Protein AF-A0A5K1HT22-F1 (afdb_monomer)

Structure (mmCIF, N/CA/C/O backbone):
data_AF-A0A5K1HT22-F1
#
_entry.id   AF-A0A5K1HT22-F1
#
loop_
_atom_site.group_PDB
_atom_site.id
_atom_site.type_symbol
_atom_site.label_atom_id
_atom_site.label_alt_id
_atom_site.label_comp_id
_atom_site.label_asym_id
_atom_site.label_entity_id
_atom_site.label_seq_id
_atom_site.pdbx_PDB_ins_code
_atom_site.Cartn_x
_atom_site.Cartn_y
_atom_site.Cartn_z
_atom_site.occupancy
_atom_site.B_iso_or_equiv
_atom_site.auth_seq_id
_atom_site.auth_comp_id
_atom_site.auth_asym_id
_atom_site.auth_atom_id
_atom_site.pdbx_PDB_model_num
ATOM 1 N N . LEU A 1 1 ? 5.987 2.638 -15.212 1.00 57.06 1 LEU A N 1
ATOM 2 C CA . LEU A 1 1 ? 7.464 2.624 -15.333 1.00 57.06 1 LEU A CA 1
ATOM 3 C C . LEU A 1 1 ? 8.056 3.735 -14.466 1.00 57.06 1 LEU A C 1
ATOM 5 O O . LEU A 1 1 ? 7.766 4.899 -14.699 1.00 57.06 1 LEU A O 1
ATOM 9 N N . GLY A 1 2 ? 8.790 3.378 -13.408 1.00 57.75 2 GLY A N 1
ATOM 10 C CA . GLY A 1 2 ? 9.317 4.291 -12.380 1.00 57.75 2 GLY A CA 1
ATOM 11 C C . GLY A 1 2 ? 10.634 4.981 -12.750 1.00 57.75 2 GLY A C 1
ATOM 12 O O . GLY A 1 2 ? 11.508 5.097 -11.905 1.00 57.75 2 GLY A O 1
ATOM 13 N N . THR A 1 3 ? 10.809 5.423 -13.994 1.00 64.06 3 THR A N 1
ATOM 14 C CA . THR A 1 3 ? 12.099 5.936 -14.501 1.00 64.06 3 THR A CA 1
ATOM 15 C C . THR A 1 3 ? 12.520 7.290 -13.920 1.00 64.06 3 THR A C 1
ATOM 17 O O . THR A 1 3 ? 13.688 7.644 -14.012 1.00 64.06 3 THR A O 1
ATOM 20 N N . ARG A 1 4 ? 11.603 8.032 -13.281 1.00 70.12 4 ARG A N 1
ATOM 21 C CA . ARG A 1 4 ? 11.872 9.351 -12.670 1.00 70.12 4 ARG A CA 1
ATOM 22 C C . ARG A 1 4 ? 12.610 9.303 -11.323 1.00 70.12 4 ARG A C 1
ATOM 24 O O . ARG A 1 4 ? 13.031 10.344 -10.847 1.00 70.12 4 ARG A O 1
ATOM 31 N N . PHE A 1 5 ? 12.749 8.124 -10.721 1.00 58.78 5 PHE A N 1
ATOM 32 C CA . PHE A 1 5 ? 13.360 7.932 -9.396 1.00 58.78 5 PHE A CA 1
ATOM 33 C C . PHE A 1 5 ? 14.478 6.882 -9.428 1.00 58.78 5 PHE A C 1
ATOM 35 O O . PHE A 1 5 ? 14.775 6.232 -8.427 1.00 58.78 5 PHE A O 1
ATOM 42 N N . LEU A 1 6 ? 15.105 6.688 -10.590 1.00 55.38 6 LEU A N 1
ATOM 43 C CA . LEU A 1 6 ? 16.322 5.890 -10.653 1.00 55.38 6 LEU A CA 1
ATOM 44 C C . LEU A 1 6 ? 17.462 6.635 -9.935 1.00 55.38 6 LEU A C 1
ATOM 46 O O . LEU A 1 6 ? 17.578 7.849 -10.103 1.00 55.38 6 LEU A O 1
ATOM 50 N N . PRO A 1 7 ? 18.296 5.928 -9.145 1.00 64.75 7 PRO A N 1
ATOM 51 C CA . PRO A 1 7 ? 18.395 4.465 -9.056 1.00 64.75 7 PRO A CA 1
ATOM 52 C C . PRO A 1 7 ? 17.454 3.783 -8.040 1.00 64.75 7 PRO A C 1
ATOM 54 O O . PRO A 1 7 ? 17.342 2.559 -8.075 1.00 64.75 7 PRO A O 1
ATOM 57 N N . ALA A 1 8 ? 16.761 4.525 -7.171 1.00 59.03 8 ALA A N 1
ATOM 58 C CA . ALA A 1 8 ? 15.963 3.969 -6.068 1.00 59.03 8 ALA A CA 1
ATOM 59 C C . ALA A 1 8 ? 14.836 3.021 -6.528 1.00 59.03 8 ALA A C 1
ATOM 61 O O . ALA A 1 8 ? 14.561 2.010 -5.889 1.00 59.03 8 ALA A O 1
ATOM 62 N N . THR A 1 9 ? 14.235 3.279 -7.689 1.00 57.41 9 THR A N 1
ATOM 63 C CA . THR A 1 9 ? 13.146 2.456 -8.249 1.00 57.41 9 THR A CA 1
ATOM 64 C C . THR A 1 9 ? 13.598 1.223 -9.031 1.00 57.41 9 THR A C 1
ATOM 66 O O . 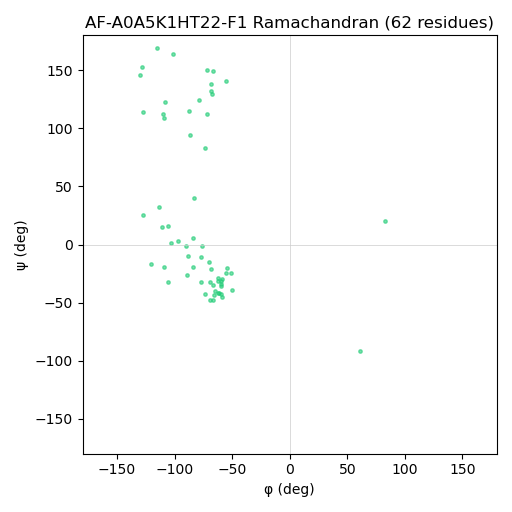THR A 1 9 ? 12.772 0.551 -9.651 1.00 57.41 9 THR A O 1
ATOM 69 N N . LYS A 1 10 ? 14.906 0.925 -9.047 1.00 61.84 10 LYS A N 1
ATOM 70 C CA . LYS A 1 10 ? 15.458 -0.263 -9.716 1.00 61.84 10 LYS A CA 1
ATOM 71 C C . LYS A 1 10 ? 15.229 -1.545 -8.908 1.00 61.84 10 LYS A C 1
ATOM 73 O O . LYS A 1 10 ? 15.086 -2.603 -9.510 1.00 61.84 10 LYS A O 1
ATOM 78 N N . ALA A 1 11 ? 15.213 -1.447 -7.579 1.00 61.72 11 ALA A N 1
ATOM 79 C CA . ALA A 1 11 ? 15.081 -2.587 -6.669 1.00 61.72 11 ALA A CA 1
ATOM 80 C C . ALA A 1 11 ? 13.689 -2.685 -6.022 1.00 61.72 11 ALA A C 1
ATOM 82 O O . ALA A 1 11 ? 13.204 -3.792 -5.813 1.00 61.72 11 ALA A O 1
ATOM 83 N N . SER A 1 12 ? 13.026 -1.546 -5.781 1.00 64.94 12 SER A N 1
ATOM 84 C CA . SER A 1 12 ? 11.708 -1.496 -5.135 1.00 64.94 12 SER A CA 1
ATOM 85 C C . SER A 1 12 ? 10.713 -0.642 -5.930 1.00 64.94 12 SER A C 1
ATOM 87 O O . SER A 1 12 ? 11.110 0.359 -6.540 1.00 64.94 12 SER A O 1
ATOM 89 N N . PRO A 1 13 ? 9.409 -0.993 -5.945 1.00 78.75 13 PRO A N 1
ATOM 90 C CA . PRO A 1 13 ? 8.373 -0.133 -6.511 1.00 78.75 13 PRO A CA 1
ATOM 91 C C . PRO A 1 13 ? 8.396 1.253 -5.854 1.00 78.75 13 PRO A C 1
ATOM 93 O O . PRO A 1 13 ? 8.565 1.362 -4.643 1.00 78.75 13 PRO A O 1
ATOM 96 N N . LYS A 1 14 ? 8.180 2.320 -6.633 1.00 78.00 14 LYS A N 1
ATOM 97 C CA . LYS A 1 14 ? 8.157 3.699 -6.103 1.00 78.00 14 LYS A CA 1
ATOM 98 C C . LYS A 1 14 ? 7.086 3.894 -5.023 1.00 78.00 14 LYS A C 1
ATOM 100 O O . LYS A 1 14 ? 7.245 4.726 -4.144 1.00 78.00 14 LYS A O 1
ATOM 105 N N . GLU A 1 15 ? 6.002 3.128 -5.120 1.00 82.38 15 GLU A N 1
ATOM 106 C CA . GLU A 1 15 ? 4.870 3.143 -4.196 1.00 82.38 15 GLU A CA 1
ATOM 107 C C . GLU A 1 15 ? 5.246 2.596 -2.805 1.00 82.38 15 GLU A C 1
ATOM 109 O O . GLU A 1 15 ? 4.600 2.933 -1.820 1.00 82.38 15 GLU A O 1
ATOM 114 N N . MET A 1 16 ? 6.327 1.812 -2.728 1.00 85.00 16 MET A N 1
ATOM 115 C CA . MET A 1 16 ? 6.880 1.235 -1.499 1.00 85.00 16 MET A CA 1
ATOM 116 C C . MET A 1 16 ? 8.046 2.046 -0.924 1.00 85.00 16 MET A C 1
ATOM 118 O O . MET A 1 16 ? 8.665 1.622 0.048 1.00 85.00 16 MET A O 1
ATOM 122 N N . LEU A 1 17 ? 8.395 3.191 -1.521 1.00 85.75 17 LEU A N 1
ATOM 123 C CA . LEU A 1 17 ? 9.435 4.046 -0.954 1.00 85.75 17 LEU A CA 1
ATOM 124 C C . LEU A 1 17 ? 8.933 4.631 0.377 1.00 85.75 17 LEU A C 1
ATOM 126 O O . LEU A 1 17 ? 7.818 5.165 0.405 1.00 85.75 17 LEU A O 1
ATOM 130 N N . PRO A 1 18 ? 9.720 4.529 1.465 1.00 85.69 18 PRO A N 1
ATOM 131 C CA . PRO A 1 18 ? 9.322 5.061 2.757 1.00 85.69 18 PRO A CA 1
ATOM 132 C C . PRO A 1 18 ? 9.295 6.587 2.703 1.00 85.69 18 PRO A C 1
ATOM 134 O O . PRO A 1 18 ? 10.242 7.224 2.233 1.00 85.69 18 PRO A O 1
ATOM 137 N N . ILE A 1 19 ? 8.211 7.168 3.204 1.00 86.56 19 ILE A N 1
ATOM 138 C CA . ILE A 1 19 ? 8.127 8.587 3.528 1.00 86.56 19 ILE A CA 1
ATOM 139 C C . ILE A 1 19 ? 8.090 8.655 5.048 1.00 86.56 19 ILE A C 1
ATOM 141 O O . ILE A 1 19 ? 7.106 8.259 5.659 1.00 86.56 19 ILE A O 1
ATOM 145 N N . VAL A 1 20 ? 9.187 9.124 5.644 1.00 88.69 20 VAL A N 1
ATOM 146 C CA . VAL A 1 20 ? 9.417 9.081 7.096 1.00 88.69 20 VAL A CA 1
ATOM 147 C C . VAL A 1 20 ? 9.435 7.635 7.615 1.00 88.69 20 VAL A C 1
ATOM 149 O O . VAL A 1 20 ? 10.495 7.015 7.588 1.00 88.69 20 VAL A O 1
ATOM 152 N N . ASP A 1 21 ? 8.296 7.099 8.048 1.00 86.12 21 ASP A N 1
ATOM 153 C CA . ASP A 1 21 ? 8.150 5.829 8.766 1.00 86.12 21 ASP A CA 1
ATOM 154 C C . ASP A 1 21 ? 7.248 4.801 8.062 1.00 86.12 21 ASP A C 1
ATOM 156 O O . ASP A 1 21 ? 7.342 3.612 8.365 1.00 86.12 21 ASP A O 1
ATOM 160 N N . LYS A 1 22 ? 6.425 5.212 7.087 1.00 88.12 22 LYS A N 1
ATOM 161 C CA . LYS A 1 22 ? 5.530 4.312 6.339 1.00 88.12 22 LYS A CA 1
ATOM 162 C C . LYS A 1 22 ? 5.677 4.461 4.820 1.00 88.12 22 LYS A C 1
ATOM 164 O O . LYS A 1 22 ? 6.100 5.514 4.329 1.00 88.12 22 LYS A O 1
ATOM 169 N N . PRO A 1 23 ? 5.385 3.409 4.034 1.00 90.38 23 PRO A N 1
ATOM 170 C CA . PRO A 1 23 ? 5.495 3.489 2.583 1.00 90.38 23 PRO A CA 1
ATOM 171 C C . PRO A 1 23 ? 4.461 4.458 2.007 1.00 90.38 23 PRO A C 1
ATOM 1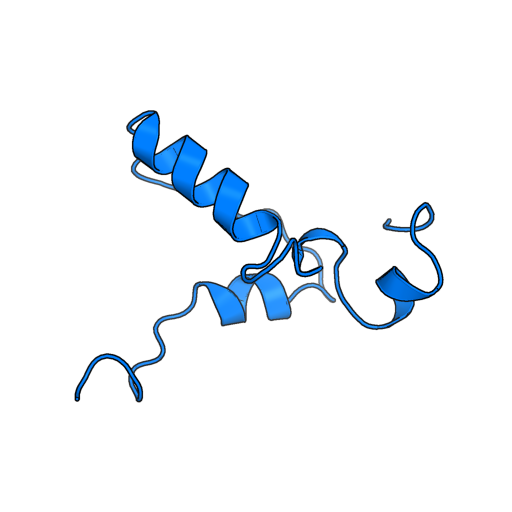73 O O . PRO A 1 23 ? 3.354 4.585 2.525 1.00 90.38 23 PRO A O 1
ATOM 176 N N . LEU A 1 24 ? 4.804 5.114 0.895 1.00 89.50 24 LEU A N 1
ATOM 177 C CA . LEU A 1 24 ? 3.940 6.100 0.234 1.00 89.50 24 LEU A CA 1
ATOM 178 C C . LEU A 1 24 ? 2.509 5.582 -0.010 1.00 89.50 24 LEU A C 1
ATOM 180 O O . LEU A 1 24 ? 1.547 6.329 0.152 1.00 89.50 24 LEU A O 1
ATOM 184 N N . ILE A 1 25 ? 2.364 4.310 -0.390 1.00 89.50 25 ILE A N 1
ATOM 185 C CA . ILE A 1 25 ? 1.060 3.687 -0.647 1.00 89.50 25 ILE A CA 1
ATOM 186 C C . ILE A 1 25 ? 0.154 3.637 0.595 1.00 89.50 25 ILE A C 1
ATOM 188 O O . ILE A 1 25 ? -1.062 3.709 0.445 1.00 89.50 25 ILE A O 1
ATOM 192 N N . GLN A 1 26 ? 0.725 3.580 1.803 1.00 90.12 26 GLN A N 1
ATOM 193 C CA . GLN A 1 26 ? -0.027 3.568 3.060 1.00 90.12 26 GLN A CA 1
ATOM 194 C C . GLN A 1 26 ? -0.829 4.861 3.239 1.00 90.12 26 GLN A C 1
ATOM 196 O O . GLN A 1 26 ? -1.999 4.801 3.593 1.00 90.12 26 GLN A O 1
ATOM 201 N N . TYR A 1 27 ? -0.239 6.016 2.916 1.00 92.44 27 TYR A N 1
ATOM 202 C CA . TYR A 1 27 ? -0.930 7.307 2.998 1.00 92.44 27 TYR A CA 1
ATOM 203 C C . TYR A 1 27 ? -2.143 7.374 2.066 1.00 92.44 27 TYR A C 1
ATOM 205 O O . TYR A 1 27 ? -3.198 7.852 2.462 1.00 92.44 27 TYR A O 1
ATOM 213 N N . ALA A 1 28 ? -2.009 6.862 0.838 1.00 90.12 28 ALA A N 1
ATOM 214 C CA . ALA A 1 28 ? -3.113 6.843 -0.122 1.00 90.12 28 ALA A CA 1
ATOM 215 C C . ALA A 1 28 ? -4.257 5.917 0.328 1.00 90.12 28 ALA A C 1
ATOM 217 O O . ALA A 1 28 ? -5.424 6.201 0.070 1.00 90.12 28 ALA A O 1
ATOM 218 N N . VAL A 1 29 ? -3.923 4.805 0.990 1.00 91.12 29 VAL A N 1
ATOM 219 C CA . VAL A 1 29 ? -4.909 3.885 1.570 1.00 91.12 29 VAL A CA 1
ATOM 220 C C . VAL A 1 29 ? -5.627 4.527 2.751 1.00 91.12 29 VAL A C 1
ATOM 222 O O . VAL A 1 29 ? -6.851 4.496 2.790 1.00 91.12 29 VAL A O 1
ATOM 225 N N . GLU A 1 30 ? -4.894 5.139 3.680 1.00 91.88 30 GLU A N 1
ATOM 226 C CA . GLU A 1 30 ? -5.476 5.841 4.829 1.00 91.88 30 GLU A CA 1
ATOM 227 C C . GLU A 1 30 ? -6.412 6.969 4.383 1.00 91.88 30 GLU A C 1
ATOM 229 O O . GLU A 1 30 ? -7.539 7.037 4.860 1.00 91.88 30 GLU A O 1
ATOM 234 N N . GLU A 1 31 ? -6.004 7.779 3.402 1.00 93.69 31 GLU A N 1
ATOM 235 C CA . GLU A 1 31 ? -6.841 8.842 2.833 1.00 93.69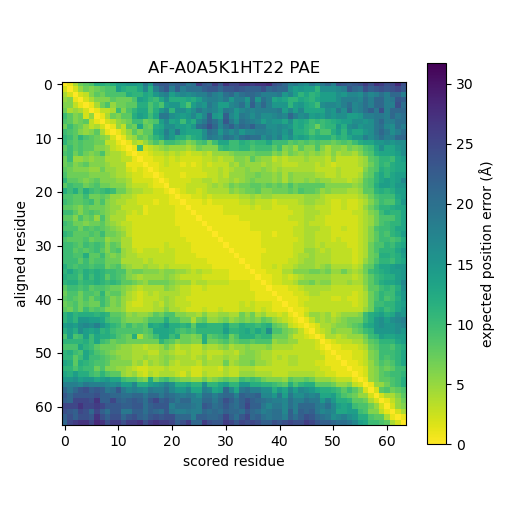 31 GLU A CA 1
ATOM 236 C C . GLU A 1 31 ? -8.137 8.285 2.219 1.00 93.69 31 GLU A C 1
ATOM 238 O O . GLU A 1 31 ? -9.220 8.833 2.426 1.00 93.69 31 GLU A O 1
ATOM 243 N N . ALA A 1 32 ? -8.057 7.165 1.492 1.00 92.12 32 ALA A N 1
ATOM 244 C CA . ALA A 1 32 ? -9.238 6.516 0.927 1.00 92.12 32 ALA A CA 1
ATOM 245 C C . ALA A 1 32 ? -10.179 5.980 2.020 1.00 92.12 32 ALA A C 1
ATOM 247 O O . ALA A 1 32 ? -11.397 6.123 1.910 1.00 92.12 32 ALA A O 1
ATOM 248 N N . VAL A 1 33 ? -9.627 5.399 3.088 1.00 91.81 33 VAL A N 1
ATOM 249 C CA . VAL A 1 33 ? -10.403 4.912 4.237 1.00 91.81 33 VAL A CA 1
ATOM 250 C C . VAL A 1 33 ? -11.070 6.075 4.977 1.00 91.81 33 VAL A C 1
ATOM 252 O O . VAL A 1 33 ? -12.259 5.996 5.284 1.00 91.81 33 VAL A O 1
ATOM 255 N N . GLU A 1 34 ? -10.356 7.179 5.206 1.00 94.25 34 GLU A N 1
ATOM 256 C CA . GLU A 1 34 ? -10.905 8.404 5.804 1.00 94.25 34 GLU A CA 1
ATOM 257 C C . GLU A 1 34 ? -12.016 9.026 4.943 1.00 94.25 34 GLU A C 1
ATOM 259 O O . GLU A 1 34 ? -12.977 9.585 5.472 1.00 94.25 34 GLU A O 1
ATOM 264 N N . ALA A 1 35 ? -11.938 8.867 3.619 1.00 95.12 35 ALA A N 1
ATOM 265 C CA . ALA A 1 35 ? -12.990 9.255 2.683 1.00 95.12 35 ALA A CA 1
ATOM 266 C C . ALA A 1 35 ? -14.196 8.288 2.653 1.00 95.12 35 ALA A C 1
ATOM 268 O O . ALA A 1 35 ? -15.158 8.534 1.923 1.00 95.12 35 ALA A O 1
ATOM 269 N N . GLY A 1 36 ? -14.174 7.204 3.437 1.00 93.75 36 GLY A N 1
ATOM 270 C CA . GLY A 1 36 ? -15.259 6.226 3.530 1.00 93.75 36 GLY A CA 1
ATOM 271 C C . GLY A 1 36 ? -15.252 5.157 2.434 1.00 93.75 36 GLY A C 1
ATOM 272 O O . GLY A 1 36 ? -16.291 4.549 2.178 1.00 93.75 36 GLY A O 1
ATOM 273 N N . ILE A 1 37 ? -14.115 4.926 1.772 1.00 94.12 37 ILE A N 1
ATOM 274 C CA . ILE A 1 37 ? -13.962 3.839 0.798 1.00 94.12 37 ILE A CA 1
ATOM 275 C C . ILE A 1 37 ? -13.750 2.512 1.537 1.00 94.12 37 ILE A C 1
ATOM 277 O O . ILE A 1 37 ? -12.819 2.369 2.324 1.00 94.12 37 ILE A O 1
ATOM 281 N N . ASP A 1 38 ? -14.601 1.527 1.253 1.00 90.19 38 ASP A N 1
ATOM 282 C CA . ASP A 1 38 ? -14.560 0.188 1.858 1.00 90.19 38 ASP A CA 1
ATOM 283 C C . ASP A 1 38 ? -13.677 -0.804 1.082 1.00 90.19 38 ASP A C 1
ATOM 285 O O . ASP A 1 38 ? -13.144 -1.760 1.646 1.00 90.19 38 ASP A O 1
ATOM 2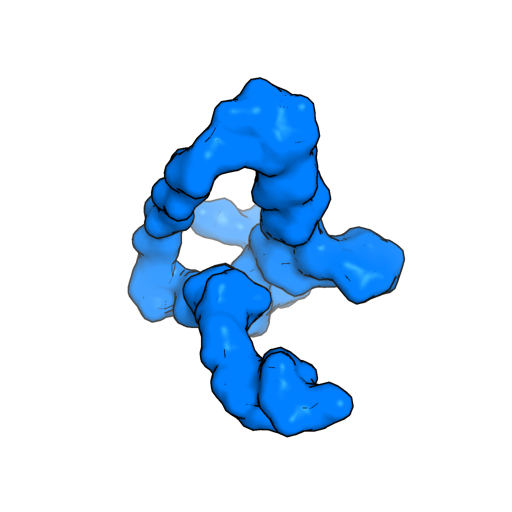89 N N . THR A 1 39 ? -13.517 -0.570 -0.220 1.00 88.62 39 THR A N 1
ATOM 290 C CA . THR A 1 39 ? -12.913 -1.510 -1.159 1.00 88.62 39 THR A CA 1
ATOM 291 C C . THR A 1 39 ? -11.793 -0.832 -1.930 1.00 88.62 39 THR A C 1
ATOM 293 O O . THR A 1 39 ? -12.023 0.054 -2.754 1.00 88.62 39 THR A O 1
ATOM 296 N N . ILE A 1 40 ? -10.564 -1.295 -1.710 1.00 87.31 40 ILE A N 1
ATOM 297 C CA . ILE A 1 40 ? -9.371 -0.778 -2.381 1.00 87.31 40 ILE A CA 1
ATOM 298 C C . ILE A 1 40 ? -8.877 -1.820 -3.382 1.00 87.31 40 ILE A C 1
ATOM 300 O O . ILE A 1 40 ? -8.585 -2.959 -3.026 1.00 87.31 40 ILE A O 1
ATOM 304 N N . ILE A 1 41 ? -8.778 -1.425 -4.653 1.00 89.19 41 ILE A N 1
ATOM 305 C CA . ILE A 1 41 ? -8.357 -2.310 -5.744 1.00 89.19 41 ILE A CA 1
ATOM 306 C C . ILE A 1 41 ? -6.976 -1.880 -6.235 1.00 89.19 41 ILE A C 1
ATOM 308 O O . ILE A 1 41 ? -6.816 -0.831 -6.861 1.00 89.19 41 ILE A O 1
ATOM 312 N N . PHE A 1 42 ? -5.968 -2.720 -6.003 1.00 86.31 42 PHE A N 1
ATOM 313 C CA . PHE A 1 42 ? -4.612 -2.473 -6.483 1.00 86.31 42 PHE A CA 1
ATOM 314 C C . PHE A 1 42 ? -4.414 -3.016 -7.901 1.00 86.31 42 PHE A C 1
ATOM 316 O O . PHE A 1 42 ? -4.394 -4.225 -8.127 1.00 86.31 42 PHE A O 1
ATOM 323 N N . ILE A 1 43 ? -4.180 -2.122 -8.866 1.00 85.81 43 ILE A N 1
ATOM 324 C CA . ILE A 1 43 ? -3.748 -2.510 -10.216 1.00 85.81 43 ILE A CA 1
ATOM 325 C C . ILE A 1 43 ? -2.219 -2.636 -10.221 1.00 85.81 43 ILE A C 1
ATOM 327 O O . ILE A 1 43 ? -1.486 -1.655 -10.388 1.00 85.81 43 ILE A O 1
ATOM 331 N N . THR A 1 44 ? -1.721 -3.854 -10.008 1.00 78.81 44 THR A N 1
ATOM 332 C CA . THR A 1 44 ? -0.285 -4.159 -9.946 1.00 78.81 44 THR A CA 1
ATOM 333 C C . THR A 1 44 ? 0.229 -4.784 -11.250 1.00 78.81 44 THR A C 1
ATOM 335 O O . THR A 1 44 ? -0.529 -5.206 -12.120 1.00 78.81 44 THR A O 1
ATOM 338 N N . GLY A 1 45 ? 1.5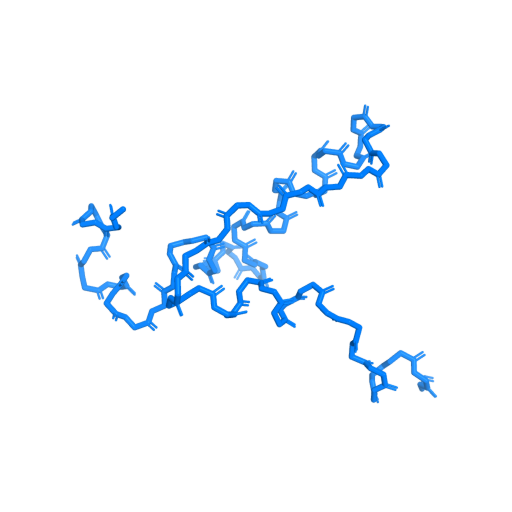54 -4.790 -11.432 1.00 77.44 45 GLY A N 1
ATOM 339 C CA . GLY A 1 45 ? 2.228 -5.485 -12.535 1.00 77.44 45 GLY A CA 1
ATOM 340 C C . GLY A 1 45 ? 3.107 -6.617 -12.001 1.00 77.44 45 GLY A C 1
ATOM 341 O O . GLY A 1 45 ? 3.387 -6.656 -10.807 1.00 77.44 45 GLY A O 1
ATOM 342 N N . ARG A 1 46 ? 3.610 -7.491 -12.885 1.00 72.75 46 ARG A N 1
ATOM 343 C CA . ARG A 1 46 ? 4.331 -8.740 -12.536 1.00 72.75 46 ARG A CA 1
ATOM 344 C C . ARG A 1 46 ? 5.491 -8.589 -11.528 1.00 72.75 46 ARG A C 1
ATOM 346 O O . ARG A 1 46 ? 5.835 -9.559 -10.871 1.00 72.75 46 ARG A O 1
ATOM 353 N N . SER A 1 47 ? 6.105 -7.410 -11.404 1.00 69.38 47 SER A N 1
ATOM 354 C CA . SER A 1 47 ? 7.236 -7.143 -10.498 1.00 69.38 47 SER A CA 1
ATOM 355 C C . SER A 1 47 ? 6.871 -6.326 -9.247 1.00 69.38 47 SER A C 1
ATOM 357 O O . SER A 1 47 ? 7.755 -5.737 -8.631 1.00 69.38 47 SER A O 1
ATOM 359 N N . LYS A 1 48 ? 5.582 -6.200 -8.907 1.00 71.50 48 LYS A N 1
ATOM 360 C CA . LYS A 1 48 ? 5.089 -5.354 -7.804 1.00 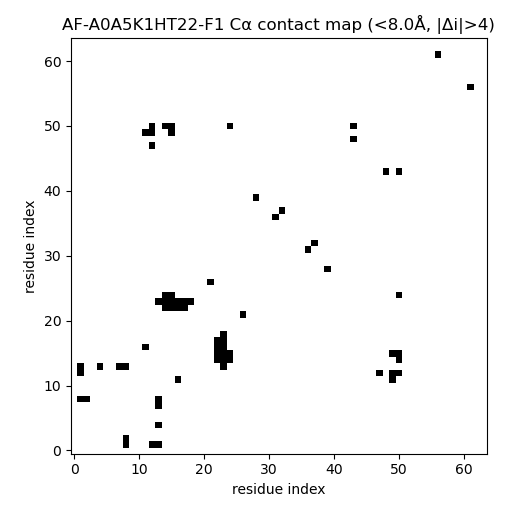71.50 48 LYS A CA 1
ATOM 361 C C . LYS A 1 48 ? 4.465 -6.157 -6.650 1.00 71.50 48 LYS A C 1
ATOM 363 O O . LYS A 1 48 ? 3.550 -5.661 -6.001 1.00 71.50 48 LYS A O 1
ATOM 368 N N . ASN A 1 49 ? 4.969 -7.364 -6.387 1.00 78.69 49 ASN A N 1
ATOM 369 C CA . ASN A 1 49 ? 4.467 -8.233 -5.311 1.00 78.69 49 ASN A CA 1
ATOM 370 C C . ASN A 1 49 ? 4.577 -7.574 -3.930 1.00 78.69 49 ASN A C 1
ATOM 372 O O . ASN A 1 49 ? 3.631 -7.638 -3.165 1.00 78.69 49 ASN A O 1
ATOM 376 N N . ALA A 1 50 ? 5.635 -6.788 -3.700 1.00 78.69 50 ALA A N 1
ATOM 377 C CA . ALA A 1 50 ? 5.852 -6.068 -2.444 1.00 78.69 50 ALA A CA 1
ATOM 378 C C . ALA A 1 50 ? 4.691 -5.147 -2.013 1.00 78.69 50 ALA A C 1
ATOM 380 O O . ALA A 1 50 ? 4.572 -4.844 -0.835 1.00 78.69 50 ALA A O 1
ATOM 381 N N . ILE A 1 51 ? 3.853 -4.677 -2.950 1.00 81.38 51 ILE A N 1
ATOM 382 C CA . ILE A 1 51 ? 2.656 -3.893 -2.600 1.00 81.38 51 ILE A CA 1
ATOM 383 C C . ILE A 1 51 ? 1.586 -4.805 -1.998 1.00 81.38 51 ILE A C 1
ATOM 385 O O . ILE A 1 51 ? 0.949 -4.427 -1.028 1.00 81.38 51 ILE A O 1
ATOM 389 N N . VAL A 1 52 ? 1.388 -5.989 -2.580 1.00 80.31 52 VAL A N 1
ATOM 390 C CA . VAL A 1 52 ? 0.418 -6.970 -2.083 1.00 80.31 52 VAL A CA 1
ATOM 391 C C . VAL A 1 52 ? 0.877 -7.487 -0.727 1.00 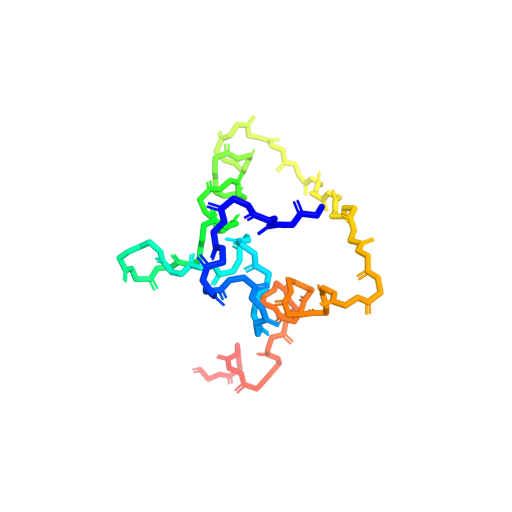80.31 52 VAL A C 1
ATOM 393 O O . VAL A 1 52 ? 0.101 -7.433 0.212 1.00 80.31 52 VAL A O 1
ATOM 396 N N . ASP A 1 53 ? 2.152 -7.862 -0.612 1.00 82.81 53 ASP A N 1
ATOM 397 C CA . ASP A 1 53 ? 2.734 -8.400 0.622 1.00 82.81 53 ASP A CA 1
ATOM 398 C C . ASP A 1 53 ? 2.634 -7.410 1.802 1.00 82.81 53 ASP A C 1
ATOM 400 O O . ASP A 1 53 ? 2.488 -7.827 2.943 1.00 82.81 53 ASP A O 1
ATOM 404 N N . HIS A 1 54 ? 2.682 -6.095 1.542 1.00 83.50 54 HIS A N 1
ATOM 405 C CA . HIS A 1 54 ? 2.546 -5.052 2.574 1.00 83.50 54 HIS A CA 1
ATOM 406 C C . HIS A 1 54 ? 1.135 -4.955 3.166 1.00 83.50 54 HIS A C 1
ATOM 408 O O . HIS A 1 54 ? 0.986 -4.604 4.332 1.00 83.50 54 HIS A O 1
ATOM 414 N N . PHE A 1 55 ? 0.105 -5.235 2.365 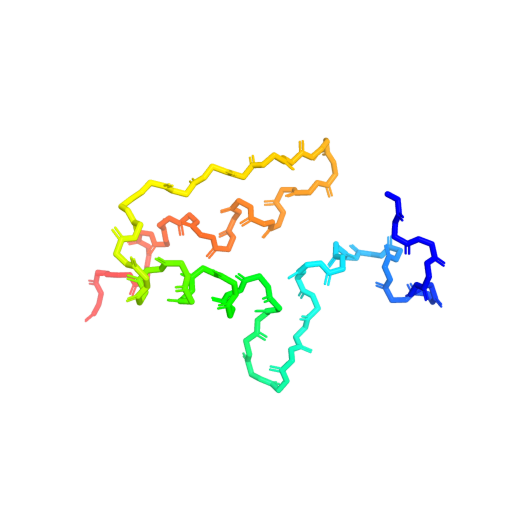1.00 81.38 55 PHE A N 1
ATOM 415 C CA . PHE A 1 55 ? -1.298 -5.208 2.798 1.00 81.38 55 PHE A CA 1
ATOM 416 C C . PHE A 1 55 ? -1.876 -6.607 3.029 1.00 81.38 55 PHE A C 1
ATOM 418 O O . PHE A 1 55 ? -3.063 -6.734 3.338 1.00 81.38 55 PHE A O 1
ATOM 425 N N . ASP A 1 56 ? -1.067 -7.650 2.850 1.00 79.06 56 ASP A N 1
ATOM 426 C CA . ASP A 1 56 ? -1.462 -9.002 3.195 1.00 79.06 56 ASP A CA 1
ATOM 427 C C . ASP A 1 56 ? -1.485 -9.153 4.718 1.00 79.06 56 ASP A C 1
ATOM 429 O O . ASP A 1 56 ? -0.753 -8.486 5.455 1.00 79.06 56 ASP A O 1
ATOM 433 N N . LYS A 1 57 ? -2.356 -10.030 5.206 1.00 64.56 57 LYS A N 1
ATOM 434 C CA . LYS A 1 57 ? -2.468 -10.277 6.639 1.00 64.56 57 LYS A CA 1
ATOM 435 C C . LYS A 1 57 ? -1.247 -11.053 7.103 1.00 64.56 57 LYS A C 1
ATOM 437 O O . LYS A 1 57 ? -1.095 -12.235 6.791 1.00 64.56 57 LYS A O 1
ATOM 442 N N . ALA A 1 58 ? -0.403 -10.413 7.903 1.00 53.72 58 ALA A N 1
ATOM 443 C CA . ALA A 1 58 ? 0.649 -11.101 8.630 1.00 53.72 58 ALA A CA 1
ATOM 444 C C . ALA A 1 58 ? 0.022 -11.893 9.786 1.00 53.72 58 ALA A C 1
ATOM 446 O O . ALA A 1 58 ? -0.005 -11.450 10.932 1.00 53.72 58 ALA A O 1
ATOM 447 N N . TYR A 1 59 ? -0.472 -13.093 9.477 1.00 46.91 59 TYR A N 1
ATOM 448 C CA . TYR A 1 59 ? -1.090 -14.012 10.442 1.00 46.91 59 TYR A CA 1
ATOM 449 C C . TYR A 1 59 ? -0.188 -14.321 11.659 1.00 46.91 59 TYR A C 1
ATOM 451 O O . TYR A 1 59 ? -0.680 -14.751 12.701 1.00 46.91 59 TYR A O 1
ATOM 459 N N . GLU A 1 60 ? 1.125 -14.104 11.519 1.00 49.72 60 GLU A N 1
ATOM 460 C CA . GLU A 1 60 ? 2.151 -14.282 12.556 1.00 49.72 60 GLU A CA 1
ATOM 461 C C . GLU A 1 60 ? 2.310 -13.072 13.498 1.00 49.72 60 GLU A C 1
ATOM 463 O O . GLU A 1 60 ? 2.845 -13.236 14.587 1.00 49.72 60 GLU A O 1
ATOM 468 N N . LEU A 1 61 ? 1.850 -11.876 13.112 1.00 51.91 61 LEU A N 1
ATOM 469 C CA . LEU A 1 61 ? 1.986 -10.630 13.885 1.00 51.91 61 LEU A CA 1
ATOM 470 C C . LEU A 1 61 ? 0.654 -10.134 14.477 1.00 51.91 61 LEU A C 1
ATOM 472 O O . LEU A 1 61 ? 0.674 -9.348 15.415 1.00 51.91 61 LEU A O 1
ATOM 476 N N . GLU A 1 62 ? -0.495 -10.583 13.959 1.00 50.38 62 GLU A N 1
ATOM 477 C CA . GLU A 1 62 ? -1.829 -10.183 14.451 1.00 50.38 62 GLU A CA 1
ATOM 478 C C . GLU A 1 62 ? -2.391 -11.095 15.572 1.00 50.38 62 GLU A C 1
ATOM 480 O O . GLU A 1 62 ? -3.489 -10.844 16.064 1.00 50.38 62 GLU A O 1
ATOM 485 N N . ASN A 1 63 ? -1.665 -12.150 15.977 1.00 49.06 63 ASN A N 1
ATOM 486 C CA . ASN A 1 63 ? -2.086 -13.135 16.995 1.00 49.06 63 ASN A CA 1
ATOM 487 C C . ASN A 1 63 ? -1.285 -13.079 18.318 1.00 49.06 63 ASN A C 1
ATOM 489 O O . ASN A 1 63 ? -1.379 -14.012 19.120 1.00 49.06 63 ASN A O 1
ATOM 493 N N . GLU A 1 64 ? -0.528 -12.008 18.563 1.00 39.41 64 GLU A N 1
ATOM 494 C CA . GLU A 1 64 ? 0.109 -11.706 19.860 1.00 39.41 64 GLU A CA 1
ATOM 495 C C . GLU A 1 64 ? -0.434 -10.385 20.424 1.00 39.41 64 GLU A C 1
ATOM 497 O O . GLU A 1 64 ? -0.638 -10.311 21.658 1.00 39.41 64 GLU A O 1
#

Mean predicted aligned error: 8.54 Å

Nearest PDB structures (foldseek):
  4d48-assembly1_A  TM=9.239E-01  e=3.925E-05  Erwinia amylovora CFBP1430
  4d48-assembly1_B  TM=9.243E-01  e=7.646E-05  Erwinia amylovora CFBP1430
  2e3d-assembly1_A  TM=9.233E-01  e=8.867E-05  Escherichia coli
  6mnu-assembly1_B  TM=9.196E-01  e=2.694E-04  Yersinia pestis
  6mnu-assembly1_D  TM=9.197E-01  e=3.125E-04  Yersinia pestis

Radius of gyration: 13.32 Å; Cα contacts (8 Å, |Δi|>4): 35; chains: 1; bounding box: 34×24×35 Å

Foldseek 3Di:
DPPVDPPVCVQAPQQQDDDPHGGNVVVVVVVCVVVVNPDDDDPDDPPHVVVVVVPDDPPVPVPD

Organism: NCBI:txid210225

InterPro domains:
  IPR005771 UTP--glucose-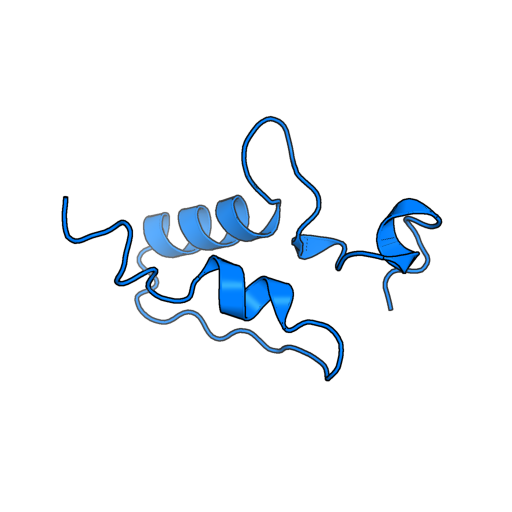1-phosphate uridylyltransferase, bacterial/archaeal-type [PTHR43197] (1-63)
  IPR005835 Nucleotidyl transferase domain [PF00483] (2-54)
  IPR029044 Nucleotide-diphospho-sugar transferases [G3DSA:3.90.550.10] (1-64)
  IPR029044 Nucleotide-diphospho-sugar transferases [SSF53448] (1-63)

Sequence (64 aa):
LGTRFLPATKASPKEMLPIVDKPLIQYAVEEAVEAGIDTIIFITGRSKNAIVDHFDKAYELENE

Secondary structure (DSSP, 8-state):
--GGGTTGGGTS-GGG-EETTEEHHHHHHHHHHHTT---------TT-HHHHHHHS--TTTS--

Solvent-accessible surface area (backbone atoms only — not comparable to full-atom values): 4309 Å² total; per-residue (Å²): 134,60,74,92,46,64,74,68,36,76,84,43,57,68,54,63,42,67,56,94,89,46,34,49,49,54,57,59,50,52,53,39,45,76,71,67,52,90,78,86,84,83,91,73,58,100,86,42,58,71,62,54,64,70,75,47,82,55,75,85,70,78,76,120

pLDDT: mean 76.67, std 14.89, range [39.41, 95.12]